Protein AF-A0A935B2F8-F1 (afdb_monomer_lite)

Secondary structure (DSSP, 8-state):
-----------PPPEEEEEEEEEEEEEETTEEEEEEEEEEEEEPPSSS-EEEEEEEEEEEEEEEETTEEEEEEEEEEEEEEEEEE--HHHHHHHTTTSPPP-SSTTSGGGG-HHHHGGGSTT---

pLDDT: mean 86.23, std 18.45, range [28.88, 98.81]

Sequence (125 aa):
MIMSSGSNKPCRPWCTIHSIGNSIFAVDGDYAEGEHYSYNFHRTRPPARQELVIHGRYLDKYERRNGTWKFAHRKIVFDHGYLKPVDEEGFAVAGADAQHGCDTRDDPSFAFKLLAGLGNIGAKA

Foldseek 3Di:
DDDDDDPCPQQADWDKDKDWDDKDKDDDPQKIWMKIWIWMWTWDDDDWIKIKTFTWIWTWIWGQDPNRIDTPDIDIGGPDIDMDTDPPVVVCVVCVVDRDAHPDCPGPQVVVVVSVCPVVVPPDD

Radius of gyration: 20.24 Å; chains: 1; bounding box: 39×37×64 Å

Structure (mmCIF, N/CA/C/O backbone):
data_AF-A0A935B2F8-F1
#
_entry.id   AF-A0A935B2F8-F1
#
loop_
_atom_site.group_PDB
_atom_site.id
_atom_site.type_symbol
_atom_site.label_atom_id
_atom_site.label_alt_id
_atom_site.label_comp_id
_atom_site.label_asym_id
_atom_site.label_entity_id
_atom_site.label_seq_id
_atom_site.pdbx_PDB_ins_code
_atom_site.Cartn_x
_atom_site.Cartn_y
_atom_site.Cartn_z
_atom_site.occupancy
_atom_site.B_iso_or_equiv
_atom_site.auth_seq_id
_atom_site.auth_comp_id
_atom_site.auth_asym_id
_atom_site.auth_atom_id
_atom_site.pdbx_PDB_model_num
ATOM 1 N N . MET A 1 1 ? 5.003 2.534 -39.598 1.00 31.77 1 MET A N 1
ATOM 2 C CA . MET A 1 1 ? 6.272 2.790 -38.887 1.00 31.77 1 MET A CA 1
ATOM 3 C C . MET A 1 1 ? 6.308 4.274 -38.547 1.00 31.77 1 MET A C 1
ATOM 5 O O . MET A 1 1 ? 6.612 5.074 -39.417 1.00 31.77 1 MET A O 1
ATOM 9 N N . ILE A 1 2 ? 5.862 4.656 -37.347 1.00 28.88 2 ILE A N 1
ATOM 10 C CA . ILE A 1 2 ? 5.936 6.043 -36.863 1.00 28.88 2 ILE A CA 1
ATOM 11 C C . ILE A 1 2 ? 7.003 6.057 -35.774 1.00 28.88 2 ILE A C 1
ATOM 13 O O . ILE A 1 2 ? 6.821 5.470 -34.713 1.00 28.88 2 ILE A O 1
ATOM 17 N N . MET A 1 3 ? 8.136 6.679 -36.084 1.00 31.36 3 MET A N 1
ATOM 18 C CA . MET A 1 3 ? 9.206 6.971 -35.138 1.00 31.36 3 MET A CA 1
ATOM 19 C C . MET A 1 3 ? 8.830 8.271 -34.418 1.00 31.36 3 MET A C 1
ATOM 21 O O . MET A 1 3 ? 8.842 9.327 -35.046 1.00 31.36 3 MET A O 1
ATOM 25 N N . SER A 1 4 ? 8.482 8.226 -33.129 1.00 34.88 4 SER A N 1
ATOM 26 C CA . SER A 1 4 ? 8.398 9.446 -32.317 1.00 34.88 4 SER A CA 1
ATOM 27 C C . SER A 1 4 ? 9.751 9.707 -31.657 1.00 34.88 4 SER A C 1
ATOM 29 O O . SER A 1 4 ? 10.094 9.114 -30.634 1.00 34.88 4 SER A O 1
ATOM 31 N N . SER A 1 5 ? 10.525 10.605 -32.258 1.00 39.94 5 SER A N 1
ATOM 32 C CA . SER A 1 5 ? 11.704 11.223 -31.658 1.00 39.94 5 SER A CA 1
ATOM 33 C C . SER A 1 5 ? 11.269 12.267 -30.625 1.00 39.94 5 SER A C 1
ATOM 35 O O . SER A 1 5 ? 11.005 13.421 -30.955 1.00 39.94 5 SER A O 1
ATOM 37 N N . GLY A 1 6 ? 11.191 11.856 -29.367 1.00 33.34 6 GLY A N 1
ATOM 38 C CA . GLY A 1 6 ? 11.168 12.738 -28.207 1.00 33.34 6 GLY A CA 1
ATOM 39 C C . GLY A 1 6 ? 12.117 12.140 -27.185 1.00 33.34 6 GLY A C 1
ATOM 40 O O . GLY A 1 6 ? 12.160 10.919 -27.043 1.00 33.34 6 GLY A O 1
ATOM 41 N N . SER A 1 7 ? 12.918 12.962 -26.513 1.00 39.50 7 SER A N 1
ATOM 42 C CA . SER A 1 7 ? 13.826 12.543 -25.444 1.00 39.50 7 SER A CA 1
ATOM 43 C C . SER A 1 7 ? 13.028 12.041 -24.236 1.00 39.50 7 SER A C 1
ATOM 45 O O . SER A 1 7 ? 12.930 12.712 -23.210 1.00 39.50 7 SER A O 1
ATOM 47 N N . ASN A 1 8 ? 12.406 10.877 -24.374 1.00 41.91 8 ASN A N 1
ATOM 48 C CA . ASN A 1 8 ? 11.632 10.239 -23.335 1.00 41.91 8 ASN A CA 1
ATOM 49 C C . ASN A 1 8 ? 12.649 9.549 -22.432 1.00 41.91 8 ASN A C 1
ATOM 51 O O . ASN A 1 8 ? 13.015 8.396 -22.654 1.00 41.91 8 ASN A O 1
ATOM 55 N N . LYS A 1 9 ? 13.188 10.271 -21.439 1.00 45.97 9 LYS A N 1
ATOM 56 C CA . LYS A 1 9 ? 13.794 9.570 -20.304 1.00 45.97 9 LYS A CA 1
ATOM 57 C C . LYS A 1 9 ? 12.683 8.667 -19.776 1.00 45.97 9 LYS A C 1
ATOM 59 O O . LYS A 1 9 ? 11.659 9.214 -19.371 1.00 45.97 9 LYS A O 1
ATOM 64 N N . PRO A 1 10 ? 12.823 7.333 -19.832 1.00 55.56 10 PRO A N 1
ATOM 65 C CA . PRO A 1 10 ? 11.743 6.462 -19.410 1.00 55.56 10 PRO A CA 1
ATOM 66 C C . PRO A 1 10 ? 11.448 6.800 -17.951 1.00 55.56 10 PRO A C 1
ATOM 68 O O . PRO A 1 10 ? 12.330 6.652 -17.098 1.00 55.56 10 PRO A O 1
ATOM 71 N N . CYS A 1 11 ? 10.251 7.324 -17.672 1.00 60.19 11 CYS A N 1
ATOM 72 C CA . CYS A 1 11 ? 9.826 7.474 -16.294 1.00 60.19 11 CYS A CA 1
AT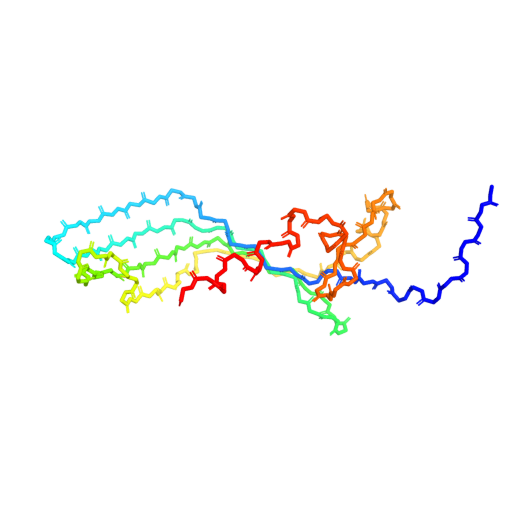OM 73 C C . CYS A 1 11 ? 9.685 6.055 -15.753 1.00 60.19 11 CYS A C 1
ATOM 75 O O . CYS A 1 11 ? 8.924 5.239 -16.271 1.00 60.19 11 CYS A O 1
ATOM 77 N N . ARG A 1 12 ? 10.549 5.716 -14.801 1.00 66.81 12 ARG A N 1
ATOM 78 C CA . ARG A 1 12 ? 10.588 4.383 -14.217 1.00 66.81 12 ARG A CA 1
ATOM 79 C C . ARG A 1 12 ? 9.886 4.473 -12.868 1.00 66.81 12 ARG A C 1
ATOM 81 O O . ARG A 1 12 ? 10.384 5.198 -12.001 1.00 66.81 12 ARG A O 1
ATOM 88 N N . PRO A 1 13 ? 8.763 3.768 -12.683 1.00 66.94 13 PRO A N 1
ATOM 89 C CA . PRO A 1 13 ? 7.923 3.961 -11.518 1.00 66.94 13 PRO A CA 1
ATOM 90 C C . PRO A 1 13 ? 8.689 3.540 -10.263 1.00 66.94 13 PRO A C 1
ATOM 92 O O . PRO A 1 13 ? 9.134 2.397 -10.146 1.00 66.94 13 PRO A O 1
ATOM 95 N N . TRP A 1 14 ? 8.845 4.464 -9.318 1.00 78.44 14 TRP A N 1
ATOM 96 C CA . TRP A 1 14 ? 8.911 4.081 -7.913 1.00 78.44 14 TRP A CA 1
ATOM 97 C C . TRP A 1 14 ? 7.471 3.981 -7.433 1.00 78.44 14 TRP A C 1
ATOM 99 O O . TRP A 1 14 ? 6.590 4.706 -7.892 1.00 78.44 14 TRP A O 1
ATOM 109 N N . CYS A 1 15 ? 7.214 3.032 -6.555 1.00 87.56 15 CYS A N 1
ATOM 110 C CA . CYS A 1 15 ? 5.857 2.720 -6.157 1.00 87.56 15 CYS A CA 1
ATOM 111 C C . CYS A 1 15 ? 5.881 2.223 -4.726 1.00 87.56 15 CYS A C 1
ATOM 113 O O . CYS A 1 15 ? 6.792 1.489 -4.340 1.00 87.56 15 CYS A O 1
ATOM 115 N N . THR A 1 16 ? 4.884 2.626 -3.949 1.00 93.19 16 THR A N 1
ATOM 116 C CA . THR A 1 16 ? 4.562 1.980 -2.687 1.00 93.19 16 THR A CA 1
ATOM 117 C C . THR A 1 16 ? 3.122 1.499 -2.759 1.00 93.19 16 THR A C 1
ATOM 119 O O . THR A 1 16 ? 2.231 2.222 -3.198 1.00 93.19 16 THR A O 1
ATOM 122 N N . ILE A 1 17 ? 2.893 0.259 -2.350 1.00 95.62 17 ILE A N 1
ATOM 123 C CA . ILE A 1 17 ? 1.566 -0.341 -2.258 1.00 95.62 17 ILE A CA 1
ATOM 124 C C . ILE A 1 17 ? 1.454 -0.881 -0.845 1.00 95.62 17 ILE A C 1
ATOM 126 O O . ILE A 1 17 ? 2.318 -1.638 -0.419 1.00 95.62 17 ILE A O 1
ATOM 130 N N . HIS A 1 18 ? 0.402 -0.497 -0.133 1.00 96.25 18 HIS A N 1
ATOM 131 C CA . HIS A 1 18 ? 0.064 -1.067 1.167 1.00 96.25 18 HIS A CA 1
ATOM 132 C C . HIS A 1 18 ? -1.294 -1.732 1.023 1.00 96.25 18 HIS A C 1
ATOM 134 O O . HIS A 1 18 ? -2.319 -1.057 0.939 1.00 96.25 18 HIS A O 1
ATOM 140 N N . SER A 1 19 ? -1.289 -3.056 0.930 1.00 97.69 19 SER A N 1
ATOM 141 C CA . SER A 1 19 ? -2.510 -3.846 0.840 1.00 97.69 19 SER A CA 1
ATOM 142 C C . SER A 1 19 ? -2.853 -4.349 2.229 1.00 97.69 19 SER A C 1
ATOM 144 O O . SER A 1 19 ? -2.089 -5.109 2.824 1.00 97.69 19 SER A O 1
ATOM 146 N N . ILE A 1 20 ? -3.991 -3.907 2.752 1.00 97.56 20 ILE A N 1
ATOM 147 C CA . ILE A 1 20 ? -4.510 -4.373 4.035 1.00 97.56 20 ILE A CA 1
ATOM 148 C C . ILE A 1 20 ? -5.429 -5.566 3.781 1.00 97.56 20 ILE A C 1
ATOM 150 O O . ILE A 1 20 ? -6.348 -5.486 2.969 1.00 97.56 20 ILE A O 1
ATOM 154 N N . GLY A 1 21 ? -5.146 -6.672 4.458 1.00 96.88 21 GLY A N 1
ATOM 155 C CA . GLY A 1 21 ? -5.952 -7.883 4.452 1.00 96.88 21 GLY A CA 1
ATOM 156 C C . GLY A 1 21 ? -6.849 -7.966 5.683 1.00 96.88 21 GLY A C 1
ATOM 157 O O . GLY A 1 21 ? -7.440 -6.976 6.125 1.00 96.88 21 GLY A O 1
ATOM 158 N N . ASN A 1 22 ? -6.944 -9.174 6.241 1.00 98.06 22 ASN A N 1
ATOM 159 C CA . ASN A 1 22 ? -7.779 -9.455 7.404 1.00 98.06 22 ASN A CA 1
ATOM 160 C C . ASN A 1 22 ? -7.484 -8.478 8.544 1.00 98.06 22 ASN A C 1
ATOM 162 O O . ASN A 1 22 ? -6.329 -8.187 8.853 1.00 98.06 22 ASN A O 1
ATOM 166 N N . SER A 1 23 ? -8.556 -7.981 9.152 1.00 98.25 23 SER A N 1
ATOM 167 C CA . SER A 1 23 ? -8.501 -7.014 10.238 1.00 98.25 23 SER A CA 1
ATOM 168 C C . SER A 1 23 ? -9.393 -7.482 11.375 1.00 98.25 23 SER A C 1
ATOM 170 O O . SER A 1 23 ? -10.533 -7.885 11.137 1.00 98.25 23 SER A O 1
ATOM 172 N N . ILE A 1 24 ? -8.884 -7.408 12.598 1.00 98.38 24 ILE A N 1
ATOM 173 C CA . ILE A 1 24 ? -9.652 -7.630 13.823 1.00 98.38 24 ILE A CA 1
ATOM 174 C C . ILE A 1 24 ? -9.618 -6.364 14.666 1.00 98.38 24 ILE A C 1
ATOM 176 O O . ILE A 1 24 ? -8.633 -5.630 14.640 1.00 98.38 24 ILE A O 1
ATOM 180 N N . PHE A 1 25 ? -10.694 -6.120 15.411 1.00 98.44 25 PHE A N 1
ATOM 181 C CA . PHE A 1 25 ? -10.811 -4.970 16.297 1.00 98.44 25 PHE A CA 1
ATOM 182 C C . PHE A 1 25 ? -11.371 -5.396 17.651 1.00 98.44 25 PHE A C 1
ATOM 184 O O . PHE A 1 25 ? -12.341 -6.152 17.711 1.00 98.44 25 PHE A O 1
ATOM 191 N N . ALA A 1 26 ? -10.793 -4.859 18.720 1.00 98.69 26 ALA A N 1
ATOM 192 C CA . ALA A 1 26 ? -11.361 -4.877 20.061 1.00 98.69 26 ALA A CA 1
ATOM 193 C C . ALA A 1 26 ? -11.781 -3.447 20.415 1.00 98.69 26 ALA A C 1
ATOM 195 O O . ALA A 1 26 ? -10.961 -2.535 20.343 1.00 98.69 26 ALA A O 1
ATOM 196 N N . VAL A 1 27 ? -13.054 -3.242 20.756 1.00 98.56 27 VAL A N 1
ATOM 197 C CA . VAL A 1 27 ? -13.627 -1.912 21.019 1.00 98.56 27 VAL A CA 1
ATOM 198 C C . VAL A 1 27 ? -14.100 -1.839 22.465 1.00 98.56 27 VAL A C 1
ATOM 200 O O . VAL A 1 27 ? -14.856 -2.703 22.905 1.00 98.56 27 VAL A O 1
ATOM 203 N N . ASP A 1 28 ? -13.688 -0.787 23.168 1.00 98.56 28 ASP A N 1
ATOM 204 C CA . ASP A 1 28 ? -14.089 -0.466 24.537 1.00 98.56 28 ASP A CA 1
ATOM 205 C C . ASP A 1 28 ? -14.468 1.022 24.629 1.00 98.56 28 ASP A C 1
ATOM 207 O O . ASP A 1 28 ? -13.616 1.911 24.684 1.00 98.56 28 ASP A O 1
ATOM 211 N N . GLY A 1 29 ? -15.774 1.303 24.572 1.00 98.19 29 GLY A N 1
ATOM 212 C CA . GLY A 1 29 ? -16.308 2.666 24.574 1.00 98.19 29 GLY A CA 1
ATOM 213 C C . GLY A 1 29 ? -15.758 3.519 23.424 1.00 98.19 29 GLY A C 1
ATOM 214 O O . GLY A 1 29 ? -16.020 3.244 22.252 1.00 98.19 29 GLY A O 1
ATOM 215 N N . ASP A 1 30 ? -15.009 4.565 23.779 1.00 98.56 30 ASP A N 1
ATOM 216 C CA . ASP A 1 30 ? -14.363 5.492 22.841 1.00 98.56 30 ASP A CA 1
ATOM 217 C C . ASP A 1 30 ? -12.895 5.126 22.538 1.00 98.56 30 ASP A C 1
ATOM 219 O O . ASP A 1 30 ? -12.191 5.896 21.884 1.00 98.56 30 ASP A O 1
ATOM 223 N N . TYR A 1 31 ? -12.426 3.954 22.973 1.00 98.69 31 TYR A N 1
ATOM 224 C CA . TYR A 1 31 ? -11.112 3.396 22.651 1.00 98.69 31 TYR A CA 1
ATOM 225 C C . TYR A 1 31 ? -11.251 2.102 21.838 1.00 98.69 31 TYR A C 1
ATOM 227 O O . TYR A 1 31 ? -12.211 1.348 21.994 1.00 98.69 31 TYR A O 1
ATOM 235 N N . ALA A 1 32 ? -10.293 1.830 20.952 1.00 98.75 32 ALA A N 1
ATOM 236 C CA . ALA A 1 32 ? -10.200 0.537 20.285 1.00 98.75 32 ALA A CA 1
ATOM 237 C C . ALA A 1 32 ? -8.755 0.169 19.938 1.00 98.75 32 ALA A C 1
ATOM 239 O O . ALA A 1 32 ? -7.903 1.036 19.736 1.00 98.75 32 ALA A O 1
ATOM 240 N N . GLU A 1 33 ? -8.507 -1.125 19.792 1.00 98.81 33 GLU A N 1
ATOM 241 C CA . GLU A 1 33 ? -7.267 -1.681 19.253 1.00 98.81 33 GLU A CA 1
ATOM 242 C C . GLU A 1 33 ? -7.581 -2.484 17.996 1.00 98.81 33 GLU A C 1
ATOM 244 O O . GLU A 1 33 ? -8.618 -3.147 17.920 1.00 98.81 33 GLU A O 1
ATOM 249 N N . GLY A 1 34 ? -6.701 -2.411 17.002 1.00 98.50 34 GLY A N 1
ATOM 250 C CA . GLY A 1 34 ? -6.832 -3.149 15.753 1.00 98.50 34 GLY A CA 1
ATOM 251 C C . GLY A 1 34 ? -5.557 -3.899 15.410 1.00 98.50 34 GLY A C 1
ATOM 252 O O . GLY A 1 34 ? -4.457 -3.368 15.561 1.00 98.50 34 GLY A O 1
ATOM 253 N N . GLU A 1 35 ? -5.707 -5.126 14.923 1.00 98.56 35 GLU A N 1
ATOM 254 C CA . GLU A 1 35 ? -4.640 -5.840 14.226 1.00 98.56 35 GLU A CA 1
ATOM 255 C C . GLU A 1 35 ? -5.036 -5.997 12.758 1.00 98.56 35 GLU A C 1
ATOM 257 O O . GLU A 1 35 ? -6.129 -6.475 12.450 1.00 98.56 35 GLU A O 1
ATOM 262 N N . HIS A 1 36 ? -4.141 -5.601 11.854 1.00 98.25 36 HIS A N 1
ATOM 263 C CA . HIS A 1 36 ? -4.357 -5.649 10.409 1.00 98.25 36 HIS A CA 1
ATOM 264 C C . HIS A 1 36 ? -3.234 -6.404 9.735 1.00 98.25 36 HIS A C 1
ATOM 266 O O . HIS A 1 36 ? -2.078 -5.995 9.827 1.00 98.25 36 HIS A O 1
ATOM 272 N N . TYR A 1 37 ? -3.559 -7.450 8.989 1.00 98.25 37 TYR A N 1
ATOM 273 C CA . TYR A 1 37 ? -2.579 -8.114 8.141 1.00 98.25 37 TYR A CA 1
ATOM 274 C C . TYR A 1 37 ? -2.252 -7.206 6.960 1.00 98.25 37 TYR A C 1
ATOM 276 O O . TYR A 1 37 ? -3.139 -6.586 6.377 1.00 98.25 37 TYR A O 1
ATOM 284 N N . SER A 1 38 ? -0.973 -7.093 6.626 1.00 98.06 38 SER A N 1
ATOM 285 C CA . SER A 1 38 ? -0.483 -6.187 5.594 1.00 98.06 38 SER A CA 1
ATOM 286 C C . SER A 1 38 ? 0.476 -6.898 4.650 1.00 98.06 38 SER A C 1
ATOM 288 O O . SER A 1 38 ? 1.355 -7.654 5.070 1.00 98.06 38 SER A O 1
ATOM 290 N N . TYR A 1 39 ? 0.291 -6.624 3.364 1.00 97.94 39 TYR A N 1
ATOM 291 C CA . TYR A 1 39 ? 1.236 -6.925 2.305 1.00 97.94 39 TYR A CA 1
ATOM 292 C C . TYR A 1 39 ? 1.677 -5.604 1.687 1.00 97.94 39 TYR A C 1
ATOM 294 O O . TYR A 1 39 ? 0.877 -4.910 1.049 1.00 97.94 39 TYR A O 1
ATOM 302 N N . ASN A 1 40 ? 2.941 -5.248 1.894 1.00 97.75 40 ASN A N 1
ATOM 303 C CA . ASN A 1 40 ? 3.487 -3.984 1.424 1.00 97.75 40 ASN A CA 1
ATOM 304 C C . ASN A 1 40 ? 4.545 -4.242 0.359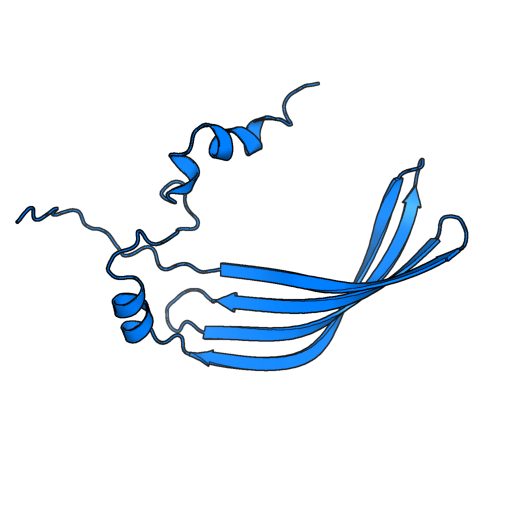 1.00 97.75 40 ASN A C 1
ATOM 306 O O . ASN A 1 40 ? 5.412 -5.097 0.522 1.00 97.75 40 ASN A O 1
ATOM 310 N N . PHE A 1 41 ? 4.480 -3.483 -0.724 1.00 97.19 41 PHE A N 1
ATOM 311 C CA . PHE A 1 41 ? 5.470 -3.483 -1.789 1.00 97.19 41 PHE A CA 1
ATOM 312 C C . PHE A 1 41 ? 6.065 -2.087 -1.895 1.00 97.19 41 PHE A C 1
ATOM 314 O O . PHE A 1 41 ? 5.332 -1.099 -1.921 1.00 97.19 41 PHE A O 1
ATOM 321 N N . HIS A 1 42 ? 7.385 -2.000 -1.996 1.00 95.38 42 HIS A N 1
ATOM 322 C CA . HIS A 1 42 ? 8.094 -0.757 -2.256 1.00 95.38 42 HIS A CA 1
ATOM 323 C C . HIS A 1 42 ? 9.111 -0.981 -3.366 1.00 95.38 42 HIS A C 1
ATOM 325 O O . HIS A 1 42 ? 9.918 -1.901 -3.281 1.00 95.38 42 HIS A O 1
ATOM 331 N N . ARG A 1 43 ? 9.134 -0.100 -4.363 1.00 93.44 43 ARG A N 1
ATOM 332 C CA . ARG A 1 43 ? 10.209 -0.020 -5.355 1.00 93.44 43 ARG A CA 1
ATOM 333 C C . ARG A 1 43 ? 10.968 1.288 -5.166 1.00 93.44 43 ARG A C 1
ATOM 335 O O . ARG A 1 43 ? 10.365 2.359 -5.237 1.00 93.44 43 ARG A O 1
ATOM 342 N N . THR A 1 44 ? 12.271 1.204 -4.903 1.00 90.62 44 THR A N 1
ATOM 343 C CA . THR A 1 44 ? 13.123 2.376 -4.641 1.00 90.62 44 THR A CA 1
ATOM 344 C C . THR A 1 44 ? 13.467 3.139 -5.926 1.00 90.62 44 THR A C 1
ATOM 346 O O . THR A 1 44 ? 13.168 2.697 -7.037 1.00 90.62 44 THR A O 1
ATOM 349 N N . ARG A 1 45 ? 14.072 4.327 -5.790 1.00 86.62 45 ARG A N 1
ATOM 350 C CA . ARG A 1 45 ? 14.547 5.150 -6.919 1.00 86.62 45 ARG A CA 1
ATOM 351 C C . ARG A 1 45 ? 15.955 4.706 -7.386 1.00 86.62 45 ARG A C 1
ATOM 353 O O . ARG A 1 45 ? 16.656 4.046 -6.622 1.00 86.62 45 ARG A O 1
ATOM 360 N N . PRO A 1 46 ? 16.377 5.042 -8.627 1.00 84.38 46 PRO A N 1
ATOM 361 C CA . PRO A 1 46 ? 17.763 4.873 -9.100 1.00 84.38 46 PRO A CA 1
ATOM 362 C C . PRO A 1 46 ? 18.814 5.460 -8.136 1.00 84.38 46 PRO A C 1
ATOM 364 O O . PRO A 1 46 ? 18.466 6.341 -7.348 1.00 84.38 46 PRO A O 1
ATOM 367 N N . PRO A 1 47 ? 20.101 5.060 -8.230 1.00 82.94 47 PRO A N 1
ATOM 368 C CA . PRO A 1 47 ? 20.726 4.311 -9.333 1.00 82.94 47 PRO A CA 1
ATOM 369 C C . PRO A 1 47 ? 20.594 2.782 -9.260 1.00 82.94 47 PRO A C 1
ATOM 371 O O . PRO A 1 47 ? 20.473 2.149 -10.303 1.00 82.94 47 PRO A O 1
ATOM 374 N N . ALA A 1 48 ? 20.555 2.189 -8.065 1.00 87.75 48 ALA A N 1
ATOM 375 C CA . ALA A 1 48 ? 20.391 0.747 -7.869 1.00 87.75 48 ALA A CA 1
ATOM 376 C C . ALA A 1 48 ? 19.021 0.475 -7.246 1.00 87.75 48 ALA A C 1
ATOM 378 O O . ALA A 1 48 ? 18.852 0.525 -6.027 1.00 87.75 48 ALA A O 1
ATOM 379 N N . ARG A 1 49 ? 18.018 0.249 -8.097 1.00 91.25 49 ARG A N 1
ATOM 380 C CA . ARG A 1 49 ? 16.660 0.018 -7.612 1.00 91.25 49 ARG A CA 1
ATOM 381 C C . ARG A 1 49 ? 16.505 -1.347 -6.971 1.00 91.25 49 ARG A C 1
ATOM 383 O O . ARG A 1 49 ? 17.046 -2.347 -7.441 1.00 91.25 49 ARG A O 1
ATOM 390 N N . GLN A 1 50 ? 15.683 -1.367 -5.935 1.00 94.88 50 GLN A N 1
ATOM 391 C CA . GLN A 1 50 ? 15.321 -2.558 -5.195 1.00 94.88 50 GLN A CA 1
ATOM 392 C C . GLN A 1 50 ? 13.811 -2.618 -5.008 1.00 94.88 50 GLN A C 1
ATOM 394 O O . GLN A 1 50 ? 13.140 -1.588 -4.915 1.00 94.88 50 GLN A O 1
ATOM 399 N N . GLU A 1 51 ? 13.303 -3.838 -4.929 1.00 95.81 51 GLU A N 1
ATOM 400 C CA . GLU A 1 51 ? 11.948 -4.155 -4.513 1.00 95.81 51 GLU A CA 1
ATOM 401 C C . GLU A 1 51 ? 11.997 -4.736 -3.111 1.00 95.81 51 GLU A C 1
ATOM 403 O O . GLU A 1 51 ? 12.641 -5.761 -2.886 1.00 95.81 51 GLU A O 1
ATOM 408 N N . LEU A 1 52 ? 11.322 -4.072 -2.181 1.00 96.50 52 LEU A N 1
ATOM 409 C CA . LEU A 1 52 ? 11.081 -4.553 -0.832 1.00 96.50 52 LEU A CA 1
ATOM 410 C C . LEU A 1 52 ? 9.639 -5.039 -0.747 1.00 96.50 52 LEU A C 1
ATOM 412 O O . LEU A 1 52 ? 8.707 -4.260 -0.951 1.00 96.50 52 LEU A O 1
ATOM 416 N N . VAL A 1 53 ? 9.469 -6.311 -0.409 1.00 97.75 53 VAL A N 1
ATOM 417 C CA . VAL A 1 53 ? 8.174 -6.908 -0.092 1.00 97.75 53 VAL A CA 1
ATOM 418 C C . VAL A 1 53 ? 8.130 -7.230 1.390 1.00 97.75 53 VAL A C 1
ATOM 420 O O . VAL A 1 53 ? 9.055 -7.836 1.928 1.00 97.75 53 VAL A O 1
ATOM 423 N N . ILE A 1 54 ? 7.049 -6.816 2.042 1.00 97.94 54 ILE A N 1
ATOM 424 C CA . ILE A 1 54 ? 6.823 -6.958 3.476 1.00 97.94 54 ILE A CA 1
ATOM 425 C C . ILE A 1 54 ? 5.508 -7.693 3.683 1.00 97.94 54 ILE A C 1
ATOM 427 O O . ILE A 1 54 ? 4.465 -7.253 3.206 1.00 97.94 54 ILE A O 1
ATOM 431 N N . HIS A 1 55 ? 5.561 -8.768 4.453 1.00 98.00 55 HIS A N 1
ATOM 43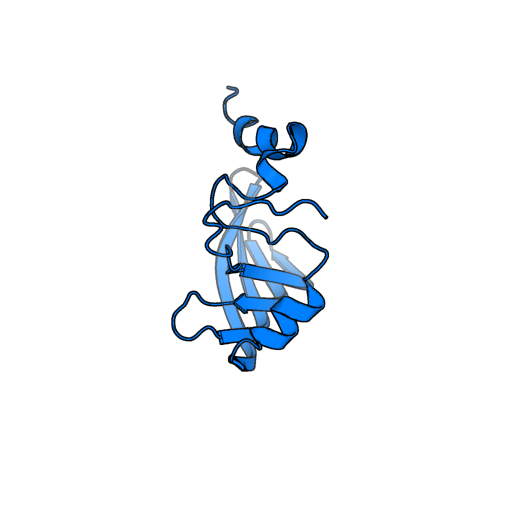2 C CA . HIS A 1 55 ? 4.407 -9.412 5.057 1.00 98.00 55 HIS A CA 1
ATOM 433 C C . HIS A 1 55 ? 4.450 -9.081 6.543 1.00 98.00 55 HIS A C 1
ATOM 435 O O . HIS A 1 55 ? 5.410 -9.412 7.240 1.00 98.00 55 HIS A O 1
ATOM 441 N N . GLY A 1 56 ? 3.446 -8.374 7.032 1.00 97.62 56 GLY A N 1
ATOM 442 C CA . GLY A 1 56 ? 3.485 -7.885 8.399 1.00 97.62 56 GLY A CA 1
ATOM 443 C C . GLY A 1 56 ? 2.117 -7.572 8.949 1.00 97.62 56 GLY A C 1
ATOM 444 O O . GLY A 1 56 ? 1.095 -7.809 8.302 1.00 97.62 56 GLY A O 1
ATOM 445 N N . ARG A 1 57 ? 2.108 -6.958 10.124 1.00 98.25 57 ARG A N 1
ATOM 446 C CA . ARG A 1 57 ? 0.892 -6.524 10.800 1.00 98.25 57 ARG A CA 1
ATOM 447 C C . ARG A 1 57 ? 0.968 -5.062 11.183 1.00 98.25 57 ARG A C 1
ATOM 449 O O . ARG A 1 57 ? 2.023 -4.586 11.591 1.00 98.25 57 ARG A O 1
ATOM 456 N N . TYR A 1 58 ? -0.151 -4.358 11.103 1.00 98.44 58 TYR A N 1
ATOM 457 C CA . TYR A 1 58 ? -0.329 -3.118 11.846 1.00 98.44 58 TYR A CA 1
ATOM 458 C C . TYR A 1 58 ? -1.029 -3.422 13.160 1.00 98.44 58 TYR A C 1
ATOM 460 O O . TYR A 1 58 ? -2.069 -4.072 13.155 1.00 98.44 58 TYR A O 1
ATOM 468 N N . LEU A 1 59 ? -0.443 -2.956 14.258 1.00 98.56 59 LEU A N 1
ATOM 469 C CA . LEU A 1 59 ? -1.051 -2.923 15.579 1.00 98.56 59 LEU A CA 1
ATOM 470 C C . LEU A 1 59 ? -1.404 -1.471 15.874 1.00 98.56 59 LEU A C 1
ATOM 472 O O . LEU A 1 59 ? -0.533 -0.646 16.178 1.00 98.56 59 LEU A O 1
ATOM 476 N N . ASP A 1 60 ? -2.680 -1.165 15.718 1.00 98.56 60 ASP A N 1
ATOM 477 C CA . ASP A 1 60 ? -3.204 0.185 15.761 1.00 98.56 60 ASP A CA 1
ATOM 478 C C . ASP A 1 60 ? -3.985 0.419 17.050 1.00 98.56 60 ASP A C 1
ATOM 480 O O . ASP A 1 60 ? -4.654 -0.469 17.577 1.00 98.56 60 ASP A O 1
ATOM 484 N N . LYS A 1 61 ? -3.905 1.650 17.547 1.00 98.75 61 LYS A N 1
ATOM 485 C CA . LYS A 1 61 ? -4.749 2.158 18.626 1.00 98.75 61 LYS A CA 1
ATOM 486 C C . LYS A 1 61 ? -5.607 3.278 18.082 1.00 98.75 61 LYS A C 1
ATOM 488 O O . LYS A 1 61 ? -5.113 4.132 17.336 1.00 98.75 61 LYS A O 1
ATOM 493 N N . TYR A 1 62 ? -6.859 3.312 18.504 1.00 98.69 62 TYR A N 1
ATOM 494 C CA . TYR A 1 62 ? -7.855 4.259 18.040 1.00 98.69 62 TYR A CA 1
ATOM 495 C C . TYR A 1 62 ? -8.542 4.948 19.201 1.00 98.69 62 TYR A C 1
ATOM 497 O O . TYR A 1 62 ? -8.781 4.351 20.246 1.00 98.69 62 TYR A O 1
ATOM 505 N N . GLU A 1 63 ? -8.929 6.194 18.960 1.00 98.62 63 GLU A N 1
ATOM 506 C CA . GLU A 1 63 ? -9.794 6.945 19.859 1.00 98.62 63 GLU A CA 1
ATOM 507 C C . GLU A 1 63 ? -10.928 7.585 19.068 1.00 98.62 63 GLU A C 1
ATOM 509 O O . GLU A 1 63 ? -10.720 8.135 17.976 1.00 98.62 63 GLU A O 1
ATOM 514 N N . ARG A 1 64 ? -12.134 7.546 19.628 1.00 98.50 64 ARG A N 1
ATOM 515 C CA . ARG A 1 64 ? -13.287 8.267 19.111 1.00 98.50 64 ARG A CA 1
ATOM 516 C C . ARG A 1 64 ? -13.322 9.655 19.735 1.00 98.50 64 ARG A C 1
ATOM 518 O O . ARG A 1 64 ? -13.554 9.825 20.923 1.00 98.50 64 ARG A O 1
ATOM 525 N N . ARG A 1 65 ? -13.103 10.679 18.912 1.00 97.00 65 ARG A N 1
ATOM 526 C CA . ARG A 1 65 ? -13.088 12.087 19.328 1.00 97.00 65 ARG A CA 1
ATOM 527 C C . ARG A 1 65 ? -14.204 12.819 18.598 1.00 97.00 65 ARG A C 1
ATOM 529 O O . ARG A 1 65 ? -14.260 12.777 17.368 1.00 97.00 65 ARG A O 1
ATOM 536 N N . ASN A 1 66 ? -15.110 13.456 19.341 1.00 96.81 66 ASN A N 1
ATOM 537 C CA . ASN A 1 66 ? -16.288 14.144 18.790 1.00 96.81 66 ASN A CA 1
ATOM 538 C C . ASN A 1 66 ? -17.087 13.246 17.826 1.00 96.81 66 ASN A C 1
ATOM 540 O O . ASN A 1 66 ? -17.375 13.611 16.688 1.00 96.81 66 ASN A O 1
ATOM 544 N N . GLY A 1 67 ? -17.356 12.010 18.250 1.00 96.75 67 GLY A N 1
ATOM 545 C CA . GLY A 1 67 ? -18.101 11.036 17.456 1.00 96.75 67 GLY A CA 1
ATOM 546 C C . GLY A 1 67 ? -17.324 10.379 16.307 1.00 96.75 67 GLY A C 1
ATOM 547 O O . GLY A 1 67 ? -17.864 9.450 15.710 1.00 96.75 67 GLY A O 1
ATOM 548 N N . THR A 1 68 ? -16.074 10.776 16.034 1.00 98.12 68 THR A N 1
ATOM 549 C CA . THR A 1 68 ? -15.266 10.281 14.905 1.00 98.12 68 THR A CA 1
ATOM 550 C C . THR A 1 68 ? -14.057 9.472 15.374 1.00 98.12 68 THR A C 1
ATOM 552 O O . THR A 1 68 ? -13.245 9.971 16.149 1.00 98.12 68 THR A O 1
ATOM 555 N N . TRP A 1 69 ? -13.887 8.255 14.857 1.00 98.19 69 TRP A N 1
ATOM 556 C CA . TRP A 1 69 ? -12.699 7.433 15.109 1.00 98.19 69 TRP A CA 1
ATOM 557 C C . TRP A 1 69 ? -11.461 7.985 14.400 1.00 98.19 69 TRP A C 1
ATOM 559 O O . TRP A 1 69 ? -11.516 8.373 13.230 1.00 98.19 69 TRP A O 1
ATOM 569 N N . LYS A 1 70 ? -10.332 8.015 15.109 1.00 97.75 70 LYS A N 1
ATOM 570 C CA . LYS A 1 70 ? -9.026 8.451 14.603 1.00 97.75 70 LYS A CA 1
ATOM 571 C C . LYS A 1 70 ? -7.945 7.473 15.048 1.00 97.75 70 LYS A C 1
ATOM 573 O O . LYS A 1 70 ? -8.051 6.886 16.120 1.00 97.75 70 LYS A O 1
ATOM 578 N N . PHE A 1 71 ? -6.882 7.352 14.254 1.00 97.75 71 PHE A N 1
ATOM 579 C CA . PHE A 1 71 ? -5.653 6.705 14.707 1.00 97.75 71 PHE A CA 1
ATOM 580 C C . PHE A 1 71 ? -5.050 7.518 15.857 1.00 97.75 71 PHE A C 1
ATOM 582 O O . PHE A 1 71 ? -4.729 8.694 15.682 1.00 97.75 71 PHE A O 1
ATOM 589 N N . ALA A 1 72 ? -4.892 6.890 17.017 1.00 97.94 72 ALA A N 1
ATOM 590 C CA . ALA A 1 72 ? -4.099 7.411 18.125 1.00 97.94 72 ALA A CA 1
ATOM 591 C C . ALA A 1 72 ? -2.636 6.960 17.996 1.00 97.94 72 ALA A C 1
ATOM 593 O O . ALA A 1 72 ? -1.715 7.726 18.272 1.00 97.94 72 ALA A O 1
ATOM 594 N N . HIS A 1 73 ? -2.418 5.730 17.525 1.00 98.19 73 HIS A N 1
ATOM 595 C CA . HIS A 1 73 ? -1.095 5.184 17.248 1.00 98.19 73 HIS A CA 1
ATOM 596 C C . HIS A 1 73 ? -1.172 4.107 16.164 1.00 98.19 73 HIS A C 1
ATOM 598 O O . HIS A 1 73 ? -2.160 3.381 16.089 1.00 98.19 73 HIS A O 1
ATOM 604 N N . ARG A 1 74 ? -0.111 3.975 15.366 1.00 97.31 74 ARG A N 1
ATOM 605 C CA . ARG A 1 74 ? 0.075 2.873 14.419 1.00 97.31 74 ARG A CA 1
ATOM 606 C C . ARG A 1 74 ? 1.479 2.315 14.559 1.00 97.31 74 ARG A C 1
ATOM 608 O O . ARG A 1 74 ? 2.452 3.053 14.407 1.00 97.31 74 ARG A O 1
ATOM 615 N N . LYS A 1 75 ? 1.576 1.011 14.801 1.00 96.62 75 LYS A N 1
ATOM 616 C CA . LYS A 1 75 ? 2.841 0.280 14.873 1.00 96.62 75 LYS A CA 1
ATOM 617 C C . LYS A 1 75 ? 2.870 -0.790 13.797 1.00 96.62 75 LYS A C 1
ATOM 619 O O . LYS A 1 75 ? 1.974 -1.619 13.739 1.00 96.62 75 LYS A O 1
ATOM 624 N N . ILE A 1 76 ? 3.919 -0.806 12.981 1.00 96.19 76 ILE A N 1
ATOM 625 C CA . ILE A 1 76 ? 4.180 -1.929 12.080 1.00 96.19 76 ILE A CA 1
ATOM 626 C C . ILE A 1 76 ? 4.946 -3.031 12.817 1.00 96.19 76 ILE A C 1
ATOM 628 O O . ILE A 1 76 ? 5.867 -2.763 13.592 1.00 96.19 76 ILE A O 1
ATOM 632 N N . VAL A 1 77 ? 4.567 -4.273 12.556 1.00 97.44 77 VAL A N 1
ATOM 633 C CA . VAL A 1 77 ? 5.275 -5.490 12.938 1.00 97.44 77 VAL A CA 1
ATOM 634 C C . VAL A 1 77 ? 5.702 -6.177 11.651 1.00 97.44 77 VAL A C 1
ATOM 636 O O . VAL A 1 77 ? 4.881 -6.443 10.777 1.00 97.44 77 VAL A O 1
ATOM 639 N N . PHE A 1 78 ? 7.002 -6.413 11.518 1.00 96.38 78 PHE A N 1
ATOM 640 C CA . PHE A 1 78 ? 7.584 -7.058 10.350 1.00 96.38 78 PHE A CA 1
ATOM 641 C C . PHE A 1 78 ? 7.665 -8.560 10.616 1.00 96.38 78 PHE A C 1
ATOM 643 O O . PHE A 1 78 ? 8.547 -9.002 11.348 1.00 96.38 78 PHE A O 1
ATOM 650 N N . ASP A 1 79 ? 6.724 -9.330 10.074 1.00 97.19 79 ASP A N 1
ATOM 651 C CA . ASP A 1 79 ? 6.683 -10.776 10.310 1.00 97.19 79 ASP A CA 1
ATOM 652 C C . ASP A 1 79 ? 7.594 -11.516 9.314 1.00 97.19 79 ASP A C 1
ATOM 654 O O . ASP A 1 79 ? 8.324 -12.432 9.689 1.00 97.19 79 ASP A O 1
ATOM 658 N N . HIS A 1 80 ? 7.596 -11.098 8.045 1.00 97.44 80 HIS A N 1
ATOM 659 C CA . HIS A 1 80 ? 8.449 -11.647 6.994 1.00 97.44 80 HIS A CA 1
ATOM 660 C C . HIS A 1 80 ? 8.629 -10.653 5.837 1.00 97.44 80 HIS A C 1
ATOM 662 O O . HIS A 1 80 ? 7.880 -9.691 5.688 1.00 97.44 80 HIS A O 1
ATOM 668 N N . GLY A 1 81 ? 9.609 -10.886 4.972 1.00 96.75 81 GLY A N 1
ATOM 669 C CA . GLY A 1 81 ? 9.786 -10.092 3.768 1.00 96.75 81 GLY A CA 1
ATOM 670 C C . GLY A 1 81 ? 11.059 -10.440 3.022 1.00 96.75 81 GLY A C 1
ATOM 671 O O . GLY A 1 81 ? 11.876 -11.236 3.484 1.00 96.75 81 GLY A O 1
ATOM 672 N N . TYR A 1 82 ? 11.230 -9.812 1.867 1.00 97.75 82 TYR A N 1
ATOM 673 C CA . TYR A 1 82 ? 12.438 -9.937 1.068 1.00 97.75 82 TYR A CA 1
ATOM 674 C C . TYR A 1 82 ? 12.756 -8.637 0.343 1.00 97.75 82 TYR A C 1
ATOM 676 O O . TYR A 1 82 ? 11.877 -7.840 0.015 1.00 97.75 82 TYR A O 1
ATOM 684 N N . LEU A 1 83 ? 14.045 -8.458 0.081 1.00 96.81 83 LEU A N 1
ATOM 685 C CA . LEU A 1 83 ? 14.586 -7.374 -0.718 1.00 96.81 83 LEU A CA 1
ATOM 686 C C . LEU A 1 83 ? 15.292 -7.990 -1.922 1.00 96.81 83 LEU A C 1
ATOM 688 O O . LEU A 1 83 ? 16.130 -8.875 -1.752 1.00 96.81 83 LEU A O 1
ATOM 692 N N . LYS A 1 84 ? 14.978 -7.523 -3.129 1.00 96.69 84 LYS A N 1
ATOM 693 C CA . LYS A 1 84 ? 15.657 -7.972 -4.351 1.00 96.69 84 LYS A CA 1
ATOM 694 C C . LYS A 1 84 ? 15.962 -6.804 -5.289 1.00 96.69 84 LYS A C 1
ATOM 696 O O . LYS A 1 84 ? 15.247 -5.804 -5.249 1.00 96.69 84 LYS A O 1
ATOM 701 N N . PRO A 1 85 ? 16.998 -6.895 -6.137 1.00 96.25 85 PRO A N 1
ATOM 702 C CA . PRO A 1 85 ? 17.179 -5.955 -7.239 1.00 96.25 85 PRO A CA 1
ATOM 703 C C . PRO A 1 85 ? 15.970 -5.970 -8.186 1.00 96.25 85 PRO A C 1
ATOM 705 O O . PRO A 1 85 ? 15.331 -7.009 -8.362 1.00 96.25 85 PRO A O 1
ATOM 708 N N . VAL A 1 86 ? 15.667 -4.829 -8.809 1.00 92.81 86 VAL A N 1
ATOM 709 C CA . VAL A 1 86 ? 14.678 -4.780 -9.899 1.00 92.81 86 VAL A CA 1
ATOM 710 C C . VAL A 1 86 ? 15.270 -5.434 -11.151 1.00 92.81 86 VAL A C 1
ATOM 712 O O . VAL A 1 86 ? 16.362 -5.065 -11.580 1.00 92.81 86 VAL A O 1
ATOM 715 N N . ASP A 1 87 ? 14.524 -6.353 -11.765 1.00 92.38 87 ASP A N 1
ATOM 716 C CA . ASP A 1 87 ? 14.803 -6.847 -13.117 1.00 92.38 87 ASP A CA 1
ATOM 717 C C . ASP A 1 87 ? 14.341 -5.806 -14.148 1.00 92.38 87 ASP A C 1
ATOM 719 O O . ASP A 1 87 ? 13.181 -5.760 -14.558 1.00 92.38 87 ASP A O 1
ATOM 723 N N . GLU A 1 88 ? 15.244 -4.891 -14.493 1.00 88.81 88 GLU A N 1
ATOM 724 C CA . GLU A 1 88 ? 14.952 -3.769 -15.388 1.00 88.81 88 GLU A CA 1
ATOM 725 C C . GLU A 1 88 ? 14.656 -4.214 -16.821 1.00 88.81 88 GLU A C 1
ATOM 727 O O . GLU A 1 88 ? 13.815 -3.608 -17.483 1.00 88.81 88 GLU A O 1
ATOM 732 N N . GLU A 1 89 ? 15.351 -5.246 -17.301 1.00 90.88 89 GLU A N 1
ATOM 733 C CA . GLU A 1 89 ? 15.185 -5.765 -18.658 1.00 90.88 89 GLU A CA 1
ATOM 734 C C . GLU A 1 89 ? 13.875 -6.538 -18.771 1.00 90.88 89 GLU A C 1
ATOM 736 O O . GLU A 1 89 ? 13.052 -6.223 -19.633 1.00 90.88 89 GLU A O 1
ATOM 741 N N . GLY A 1 90 ? 13.623 -7.466 -17.843 1.00 90.31 90 GLY A N 1
ATOM 742 C CA . GLY A 1 90 ? 12.367 -8.205 -17.796 1.00 90.31 90 GLY A CA 1
ATOM 743 C C . GLY A 1 90 ? 11.161 -7.279 -17.651 1.00 90.31 90 GLY A C 1
ATOM 744 O O . GLY A 1 90 ? 10.152 -7.471 -18.329 1.00 90.31 90 GLY A O 1
ATOM 745 N N . PHE A 1 91 ? 11.270 -6.219 -16.841 1.00 87.31 91 PHE A N 1
ATOM 746 C CA . PHE A 1 91 ? 10.205 -5.223 -16.711 1.00 87.31 91 PHE A CA 1
ATOM 747 C C . PHE A 1 91 ? 9.978 -4.431 -18.007 1.00 87.31 91 PHE A C 1
ATOM 749 O O . PHE A 1 91 ? 8.829 -4.216 -18.389 1.00 87.31 91 PHE A O 1
ATOM 756 N N . ALA A 1 92 ? 11.048 -4.024 -18.698 1.00 86.38 92 ALA A N 1
ATOM 757 C CA . ALA A 1 92 ? 10.938 -3.317 -19.973 1.00 86.38 92 ALA A CA 1
ATOM 758 C C . ALA A 1 92 ? 10.272 -4.182 -21.056 1.00 86.38 92 ALA A C 1
ATOM 760 O O . ALA A 1 92 ? 9.446 -3.676 -21.812 1.00 86.38 92 ALA A O 1
ATOM 761 N N . VAL A 1 93 ? 10.590 -5.480 -21.100 1.00 91.00 93 VAL A N 1
ATOM 762 C CA . VAL A 1 93 ? 9.962 -6.438 -22.022 1.00 91.00 93 VAL A CA 1
ATOM 763 C C . VAL A 1 93 ? 8.490 -6.657 -21.667 1.00 91.00 93 VAL A C 1
ATOM 765 O O . VAL A 1 93 ? 7.629 -6.547 -22.534 1.00 91.00 93 VAL A O 1
ATOM 768 N N . ALA A 1 94 ? 8.178 -6.923 -20.395 1.00 89.12 94 ALA A N 1
ATOM 769 C CA . ALA A 1 94 ? 6.809 -7.195 -19.955 1.00 89.12 94 ALA A CA 1
ATOM 770 C C . ALA A 1 94 ? 5.869 -5.987 -20.121 1.00 89.12 94 ALA A C 1
ATOM 7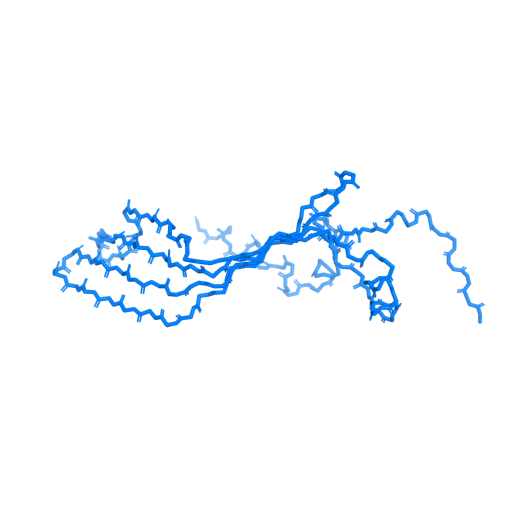72 O O . ALA A 1 94 ? 4.676 -6.159 -20.359 1.00 89.12 94 ALA A O 1
ATOM 773 N N . GLY A 1 95 ? 6.397 -4.769 -19.984 1.00 87.06 95 GLY A N 1
ATOM 774 C CA . GLY A 1 95 ? 5.652 -3.519 -20.125 1.00 87.06 95 GLY A CA 1
ATOM 775 C C . GLY A 1 95 ? 5.732 -2.877 -21.511 1.00 87.06 95 GLY A C 1
ATOM 776 O O . GLY A 1 95 ? 5.328 -1.724 -21.636 1.00 87.06 95 GLY A O 1
ATOM 777 N N . ALA A 1 96 ? 6.272 -3.562 -22.527 1.00 87.88 96 ALA A N 1
ATOM 778 C CA . ALA A 1 96 ? 6.593 -2.954 -23.823 1.00 87.88 96 ALA A CA 1
ATOM 779 C C . ALA A 1 96 ? 5.382 -2.302 -24.515 1.00 87.88 96 ALA A C 1
ATOM 781 O O . ALA A 1 96 ? 5.515 -1.236 -25.117 1.00 87.88 96 ALA A O 1
ATOM 782 N N . ASP A 1 97 ? 4.200 -2.902 -24.365 1.00 90.31 97 ASP A N 1
ATOM 783 C CA . ASP A 1 97 ? 2.957 -2.435 -24.989 1.00 90.31 97 ASP A CA 1
ATOM 784 C C . ASP A 1 97 ? 2.119 -1.519 -24.076 1.00 90.31 97 ASP A C 1
ATOM 786 O O . ASP A 1 97 ? 0.996 -1.145 -24.420 1.00 90.31 97 ASP A O 1
ATOM 790 N N . ALA A 1 98 ? 2.643 -1.143 -22.905 1.00 86.94 98 ALA A N 1
ATOM 791 C CA . ALA A 1 98 ? 1.946 -0.316 -21.927 1.00 86.94 98 ALA A CA 1
ATOM 792 C C . ALA A 1 98 ? 2.689 0.998 -21.645 1.00 86.94 98 ALA A C 1
ATOM 794 O O . ALA A 1 98 ? 3.910 1.050 -21.465 1.00 86.94 98 ALA A O 1
ATOM 795 N N . GLN A 1 99 ? 1.928 2.090 -21.530 1.00 84.75 99 GLN A N 1
ATOM 796 C CA . GLN A 1 99 ? 2.486 3.343 -21.036 1.00 84.75 99 GLN A CA 1
ATOM 797 C C . GLN A 1 99 ? 2.922 3.164 -19.577 1.00 84.75 99 GLN A C 1
ATOM 799 O O . GLN A 1 99 ? 2.158 2.697 -18.733 1.00 84.75 99 GLN A O 1
ATOM 804 N N . HIS A 1 100 ? 4.162 3.544 -19.284 1.00 83.19 100 HIS A N 1
ATOM 805 C CA . HIS A 1 100 ? 4.699 3.482 -17.931 1.00 83.19 100 HIS A CA 1
ATOM 806 C C . HIS A 1 100 ? 4.154 4.635 -17.080 1.00 83.19 100 HIS A C 1
ATOM 808 O O . HIS A 1 100 ? 4.069 5.771 -17.549 1.00 83.19 100 HIS A O 1
ATOM 814 N N . GLY A 1 101 ? 3.818 4.336 -15.824 1.00 84.56 101 GLY A N 1
ATOM 815 C CA . GLY A 1 101 ? 3.422 5.344 -14.842 1.00 84.56 101 GLY A CA 1
ATOM 816 C C . GLY A 1 101 ? 4.594 6.204 -14.362 1.00 84.56 101 GLY A C 1
ATOM 817 O O . GLY A 1 101 ? 5.764 5.822 -14.483 1.00 84.56 101 GLY A O 1
ATOM 818 N N . CYS A 1 102 ? 4.266 7.358 -13.788 1.00 83.62 102 CYS A N 1
ATOM 819 C CA . CYS A 1 102 ? 5.221 8.346 -13.303 1.00 83.62 102 CYS A CA 1
ATOM 820 C C . CYS A 1 102 ? 4.739 9.010 -12.005 1.00 83.62 102 CYS A C 1
ATOM 822 O O . CYS A 1 102 ? 3.554 9.031 -11.700 1.00 83.62 102 CYS A O 1
ATOM 824 N N . ASP A 1 103 ? 5.651 9.583 -11.223 1.00 81.81 103 ASP A N 1
ATOM 825 C CA . ASP A 1 103 ? 5.299 10.386 -10.043 1.00 81.81 103 ASP A CA 1
ATOM 826 C C . ASP A 1 103 ? 5.152 11.881 -10.329 1.00 81.81 103 ASP A C 1
ATOM 828 O O . ASP A 1 103 ? 5.008 12.687 -9.409 1.00 81.81 103 ASP A O 1
ATOM 832 N N . THR A 1 104 ? 5.234 12.264 -1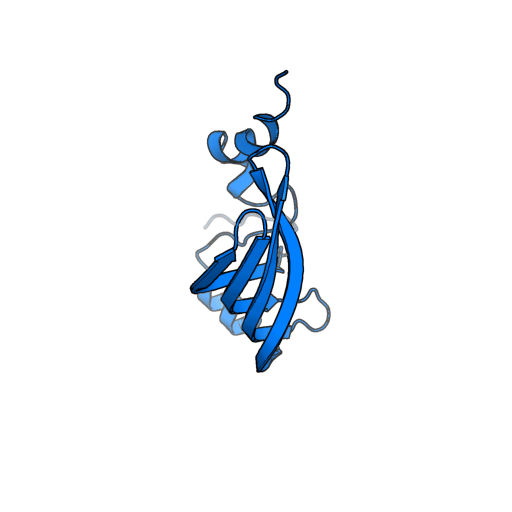1.599 1.00 84.38 104 THR A N 1
ATOM 833 C CA . THR A 1 104 ? 5.048 13.637 -12.061 1.00 84.38 104 THR A CA 1
ATOM 834 C C . THR A 1 104 ? 3.649 13.812 -12.649 1.00 84.38 104 THR A C 1
ATOM 836 O O . THR A 1 104 ? 2.859 12.874 -12.751 1.00 84.38 104 THR A O 1
ATOM 839 N N . ARG A 1 105 ? 3.343 15.036 -13.094 1.00 85.38 105 ARG A N 1
ATOM 840 C CA . ARG A 1 105 ? 2.096 15.330 -13.819 1.00 85.38 105 ARG A CA 1
ATOM 841 C C . ARG A 1 105 ? 2.038 14.701 -15.217 1.00 85.38 105 ARG A C 1
ATOM 843 O O . ARG A 1 105 ? 1.010 14.825 -15.872 1.00 85.38 105 ARG A O 1
ATOM 850 N N . ASP A 1 106 ? 3.113 14.042 -15.649 1.00 86.00 106 ASP A N 1
ATOM 851 C CA . ASP A 1 106 ? 3.182 13.313 -16.917 1.00 86.00 106 ASP A CA 1
ATOM 852 C C . ASP A 1 106 ? 2.608 11.890 -16.803 1.00 86.00 106 ASP A C 1
ATOM 854 O O . ASP A 1 106 ? 2.531 11.174 -17.802 1.00 86.00 106 ASP A O 1
ATOM 858 N N . ASP A 1 107 ? 2.207 11.463 -15.599 1.00 88.19 107 ASP A N 1
ATOM 859 C CA . ASP A 1 107 ? 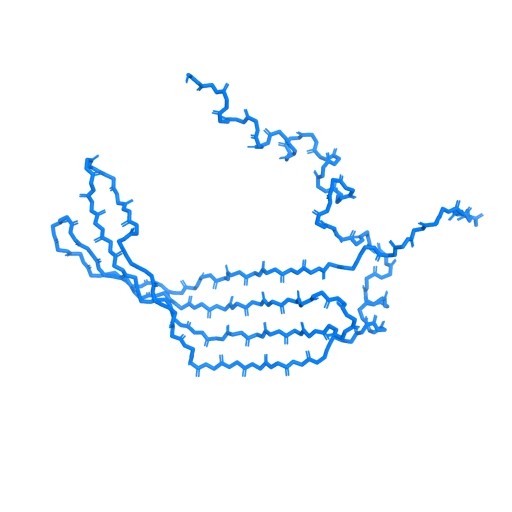1.514 10.193 -15.411 1.00 88.19 107 ASP A CA 1
ATOM 860 C C . ASP A 1 107 ? 0.200 10.150 -16.216 1.00 88.19 107 ASP A C 1
ATOM 862 O O . ASP A 1 107 ? -0.544 11.142 -16.230 1.00 88.19 107 ASP A O 1
ATOM 866 N N . PRO A 1 108 ? -0.140 9.008 -16.849 1.00 88.81 108 PRO A N 1
ATOM 867 C CA . PRO A 1 108 ? -1.336 8.898 -17.678 1.00 88.81 108 PRO A CA 1
ATOM 868 C C . PRO A 1 108 ? -2.616 9.299 -16.945 1.00 88.81 108 PRO A C 1
ATOM 870 O O . PRO A 1 108 ? -3.524 9.840 -17.573 1.00 88.81 108 PRO A O 1
ATOM 873 N N . SER A 1 109 ? -2.690 9.093 -15.624 1.00 89.19 109 SER A N 1
ATOM 874 C CA . SER A 1 109 ? -3.870 9.426 -14.820 1.00 89.19 109 SER A CA 1
ATOM 875 C C . SER A 1 109 ? -4.251 10.910 -14.873 1.00 89.19 109 SER A C 1
ATOM 877 O O . SER A 1 109 ? -5.441 11.228 -14.802 1.00 89.19 109 SER A O 1
ATOM 879 N N . PHE A 1 110 ? -3.301 11.828 -15.092 1.00 89.31 110 PHE A N 1
ATOM 880 C CA . PHE A 1 110 ? -3.596 13.261 -15.204 1.00 89.31 110 PHE A CA 1
ATOM 881 C C . PHE A 1 110 ? -4.361 13.627 -16.484 1.00 89.31 110 PHE A C 1
ATOM 883 O O . PHE A 1 110 ? -5.059 14.644 -16.504 1.00 89.31 110 PHE A O 1
ATOM 890 N N . ALA A 1 111 ? -4.303 12.798 -17.532 1.00 91.38 111 ALA A N 1
ATOM 891 C CA . ALA A 1 111 ? -5.104 12.993 -18.743 1.00 91.38 111 ALA A CA 1
ATOM 892 C C . ALA A 1 111 ? -6.591 12.632 -18.535 1.00 91.38 111 ALA A C 1
ATOM 894 O O . ALA A 1 111 ? -7.465 13.090 -19.279 1.00 91.38 111 ALA A O 1
ATOM 895 N N . PHE A 1 112 ? -6.910 11.845 -17.503 1.00 92.44 112 PHE A N 1
ATOM 896 C CA . PHE A 1 112 ? -8.273 11.424 -17.190 1.00 92.44 112 PHE A CA 1
ATOM 897 C C . PHE A 1 112 ? -8.960 12.500 -16.347 1.00 92.44 112 PHE A C 1
ATOM 899 O O . PHE A 1 112 ? -8.872 12.502 -15.122 1.00 92.44 112 PHE A O 1
ATOM 906 N N . LYS A 1 113 ? -9.692 13.411 -17.002 1.00 91.00 113 LYS A N 1
ATOM 907 C CA . LYS A 1 113 ? -10.296 14.611 -16.380 1.00 91.00 113 LYS A CA 1
ATOM 908 C C . LYS A 1 113 ? -11.064 14.349 -15.078 1.00 91.00 113 LYS A C 1
ATOM 910 O O . LYS A 1 113 ? -10.953 15.138 -14.145 1.00 91.00 113 LYS A O 1
ATOM 915 N N . LEU A 1 114 ? -11.836 13.261 -15.006 1.00 92.31 114 LEU A N 1
ATOM 916 C CA . LEU A 1 114 ? -12.599 12.912 -13.800 1.00 92.31 114 LEU A CA 1
ATOM 917 C C . LEU A 1 114 ? -11.688 12.476 -12.646 1.00 92.31 114 LEU A C 1
ATOM 919 O O . LEU A 1 114 ? -11.911 12.892 -11.514 1.00 92.31 114 LEU A O 1
ATOM 923 N N . LEU A 1 115 ? -10.645 11.693 -12.937 1.00 89.50 115 LEU A N 1
ATOM 924 C CA . LEU A 1 115 ? -9.663 11.257 -11.941 1.00 89.50 115 LEU A CA 1
ATOM 925 C C . LEU A 1 115 ? -8.811 12.437 -11.465 1.00 89.50 115 LEU A C 1
ATOM 927 O O . LEU A 1 115 ? -8.693 12.673 -10.265 1.00 89.50 115 LEU A O 1
ATOM 931 N N . ALA A 1 116 ? -8.300 13.239 -12.400 1.00 86.38 116 ALA A N 1
ATOM 932 C CA . ALA A 1 116 ? -7.513 14.431 -12.102 1.00 86.38 116 ALA A CA 1
ATOM 933 C C . ALA A 1 116 ? -8.297 15.475 -11.279 1.00 86.38 116 ALA A C 1
ATOM 935 O O . ALA A 1 116 ? -7.712 16.232 -10.504 1.00 86.38 116 ALA A O 1
ATOM 936 N N . GLY A 1 117 ? -9.628 15.509 -11.414 1.00 85.75 117 GLY A N 1
ATOM 937 C CA . GLY A 1 117 ? -10.510 16.397 -10.658 1.00 85.75 117 GLY A CA 1
ATOM 938 C C . GLY A 1 117 ? -10.675 16.041 -9.174 1.00 85.75 117 GLY A C 1
ATOM 939 O O . GLY A 1 117 ? -11.091 16.906 -8.402 1.00 85.75 117 GLY A O 1
ATOM 940 N N . LEU A 1 118 ? -10.317 14.820 -8.745 1.00 84.56 118 LEU A N 1
ATOM 941 C CA . LEU A 1 118 ? -10.483 14.369 -7.354 1.00 84.56 118 LEU A CA 1
ATOM 942 C C . LEU A 1 118 ? -9.614 15.145 -6.346 1.00 84.56 118 LEU A C 1
ATOM 944 O O . LEU A 1 118 ? -9.938 15.198 -5.166 1.00 84.56 118 LEU A O 1
ATOM 948 N N . GLY A 1 119 ? -8.535 15.797 -6.787 1.00 68.06 119 GLY A N 1
ATOM 949 C CA . GLY A 1 119 ? -7.734 16.669 -5.916 1.00 68.06 119 GLY A CA 1
ATOM 950 C C . GLY A 1 119 ? -8.417 17.998 -5.564 1.00 68.06 119 GLY A C 1
ATOM 951 O O . GLY A 1 119 ? -8.023 18.654 -4.606 1.00 68.06 119 GLY A O 1
ATOM 952 N N . ASN A 1 120 ? -9.453 18.394 -6.314 1.00 65.69 120 ASN A N 1
ATOM 953 C CA . ASN A 1 120 ? -10.089 19.714 -6.209 1.00 65.69 120 ASN A CA 1
ATOM 954 C C . ASN A 1 120 ? -11.444 19.694 -5.478 1.00 65.69 120 ASN A C 1
ATOM 956 O O . ASN A 1 120 ? -12.035 20.746 -5.242 1.00 65.69 120 ASN A O 1
ATOM 960 N N . ILE A 1 121 ? -11.942 18.516 -5.092 1.00 58.03 121 ILE A N 1
ATOM 961 C CA . ILE A 1 121 ? -13.234 18.336 -4.397 1.00 58.03 121 ILE A CA 1
ATOM 962 C C . ILE A 1 121 ? -13.199 18.726 -2.907 1.00 58.03 121 ILE A C 1
ATOM 964 O O . ILE A 1 121 ? -14.231 18.672 -2.248 1.00 58.03 121 ILE A O 1
ATOM 968 N N . GLY A 1 122 ? -12.049 19.176 -2.388 1.00 51.16 122 GLY A N 1
ATOM 969 C CA . GLY A 1 122 ? -11.893 19.690 -1.020 1.00 51.16 122 GLY A CA 1
ATOM 970 C C . GLY A 1 122 ? -11.873 21.219 -0.878 1.00 51.16 122 GLY A C 1
ATOM 971 O O . GLY A 1 122 ? -11.879 21.708 0.245 1.00 51.16 122 GLY A O 1
ATOM 972 N N . ALA A 1 123 ? -11.874 21.992 -1.972 1.00 47.47 123 ALA A N 1
ATOM 973 C CA . ALA A 1 123 ? -11.893 23.464 -1.928 1.00 47.47 123 ALA A CA 1
ATOM 974 C C . ALA A 1 123 ? -13.324 24.039 -1.983 1.00 47.47 123 ALA A C 1
ATOM 976 O O . ALA A 1 123 ? -13.594 25.015 -2.684 1.00 47.47 123 ALA A O 1
ATOM 977 N N . LYS A 1 124 ? -14.264 23.401 -1.278 1.00 38.16 124 LYS A N 1
ATOM 978 C CA . LYS A 1 124 ? -15.620 23.918 -1.056 1.00 38.16 124 LYS A CA 1
ATOM 979 C C . LYS A 1 124 ? -16.033 23.732 0.404 1.00 38.16 124 LYS A C 1
ATOM 981 O O . LYS A 1 124 ? -16.631 22.715 0.742 1.00 38.16 124 LYS A O 1
ATOM 986 N N . ALA A 1 125 ? -15.695 24.724 1.224 1.00 39.16 125 ALA A N 1
ATOM 987 C CA . ALA A 1 125 ? -16.585 25.506 2.096 1.00 39.16 125 ALA A CA 1
ATOM 988 C C . ALA A 1 125 ? -15.724 26.500 2.885 1.00 39.16 125 ALA A C 1
ATOM 990 O O . ALA A 1 125 ? -14.775 26.038 3.555 1.00 39.16 125 ALA A O 1
#